Protein AF-A0A7C9TZ28-F1 (afdb_monomer_lite)

Foldseek 3Di:
DDPVVVVVVVVVVVVVVLVVLLVVLVVVLVVLVVCLVPDDLVPLPLVVLVVSLVSNVVSLVVNCVSCVVPPPDVSVVCVVVVVVSSVCSCVSSVVDPDDDDPPDPDQPPVSVVCVVVVHDDDDD

Radius of gyration: 19.06 Å; chains: 1; bounding box: 35×35×58 Å

Secondary structure (DSSP, 8-state):
--HHHHHHHHHHHHHHHHHHHHHHHHHHHHHHHHHHHT--GGG--HHHHHHHHHHHHHHHHHHHHHHTT-TTSHHHHTHHHHHHHHHHHHHHTT--SS-PPPPP-PPPHHHHHHHHTT------

Structure (mmCIF, N/CA/C/O backbone):
data_AF-A0A7C9TZ28-F1
#
_entry.id   AF-A0A7C9TZ28-F1
#
loop_
_atom_site.group_PDB
_atom_site.id
_atom_site.type_symbol
_atom_site.label_atom_id
_atom_site.label_alt_id
_atom_site.label_comp_id
_atom_site.label_asym_id
_atom_site.label_entity_id
_atom_site.label_seq_id
_atom_site.pdbx_PDB_ins_code
_atom_site.Cartn_x
_atom_site.Cartn_y
_atom_site.Cartn_z
_atom_site.occupancy
_atom_site.B_iso_or_equiv
_atom_site.auth_seq_id
_atom_site.auth_comp_id
_atom_site.auth_asym_id
_atom_site.auth_atom_id
_atom_site.pdbx_PDB_model_num
ATOM 1 N N . MET A 1 1 ? -15.906 2.018 41.556 1.00 50.28 1 MET A N 1
ATOM 2 C CA . MET A 1 1 ? -16.068 2.675 40.241 1.00 50.28 1 MET A CA 1
ATOM 3 C C . MET A 1 1 ? -16.766 1.655 39.357 1.00 50.28 1 MET A C 1
ATOM 5 O O . MET A 1 1 ? -16.240 0.560 39.261 1.00 50.28 1 MET A O 1
ATOM 9 N N . THR A 1 2 ? -17.981 1.927 38.877 1.00 55.59 2 THR A N 1
ATOM 10 C CA . THR A 1 2 ? -18.814 0.935 38.170 1.00 55.59 2 THR A CA 1
ATOM 11 C C . THR A 1 2 ? -18.186 0.532 36.836 1.00 55.59 2 THR A C 1
ATOM 13 O O . THR A 1 2 ? -17.630 1.387 36.142 1.00 55.59 2 THR A O 1
ATOM 16 N N . ASP A 1 3 ? -18.280 -0.752 36.482 1.00 66.56 3 ASP A N 1
ATOM 17 C CA . ASP A 1 3 ? -17.730 -1.328 35.244 1.00 66.56 3 ASP A CA 1
ATOM 18 C C . ASP A 1 3 ? -18.132 -0.546 33.985 1.00 66.56 3 ASP A C 1
ATOM 20 O O . ASP A 1 3 ? -17.332 -0.381 33.068 1.00 66.56 3 ASP A O 1
ATOM 24 N N . GLU A 1 4 ? -19.325 0.051 33.972 1.00 67.56 4 GLU A N 1
ATOM 25 C CA . GLU A 1 4 ? -19.822 0.896 32.879 1.00 67.56 4 GLU A CA 1
ATOM 26 C C . GLU A 1 4 ? -18.959 2.144 32.628 1.00 67.56 4 GLU A C 1
ATOM 28 O O . GLU A 1 4 ? -18.708 2.518 31.481 1.00 67.56 4 GLU A O 1
ATOM 33 N N . ARG A 1 5 ? -18.449 2.787 33.690 1.00 60.62 5 ARG A N 1
ATOM 34 C CA . ARG A 1 5 ? -17.569 3.963 33.565 1.00 60.62 5 ARG A CA 1
ATOM 35 C C . ARG A 1 5 ? -16.201 3.575 33.013 1.00 60.62 5 ARG A C 1
ATOM 37 O O . ARG A 1 5 ? -15.633 4.327 32.223 1.00 60.62 5 ARG A O 1
ATOM 44 N N . TRP A 1 6 ? -15.686 2.408 33.397 1.00 64.88 6 TRP A N 1
ATOM 45 C CA . TRP A 1 6 ? -14.440 1.870 32.850 1.00 64.88 6 TRP A CA 1
ATOM 46 C C . TRP A 1 6 ? -14.585 1.469 31.385 1.00 64.88 6 TRP A C 1
ATOM 48 O O . TRP A 1 6 ? -13.747 1.866 30.577 1.00 64.88 6 TRP A O 1
ATOM 58 N N .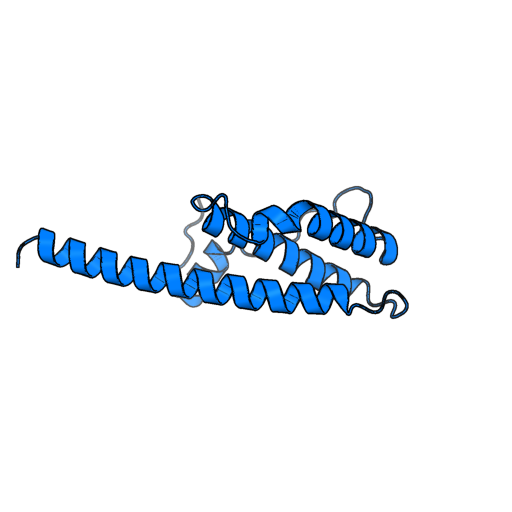 GLN A 1 7 ? -15.666 0.777 31.017 1.00 67.94 7 GLN A N 1
ATOM 59 C CA . GLN A 1 7 ? -15.937 0.424 29.623 1.00 67.94 7 GLN A CA 1
ATOM 60 C C . GLN A 1 7 ? -16.117 1.661 28.734 1.00 67.94 7 GLN A C 1
ATOM 62 O O . GLN A 1 7 ? -15.613 1.683 27.614 1.00 67.94 7 GLN A O 1
ATOM 67 N N . ALA A 1 8 ? -16.765 2.721 29.228 1.00 68.44 8 ALA A N 1
ATOM 68 C CA . ALA A 1 8 ? -16.897 3.977 28.490 1.00 68.44 8 ALA A CA 1
ATOM 69 C C . ALA A 1 8 ? -15.542 4.678 28.268 1.00 68.44 8 ALA A C 1
ATOM 71 O O . ALA A 1 8 ? -15.283 5.203 27.184 1.00 68.44 8 ALA A O 1
ATOM 72 N N . ILE A 1 9 ? -14.654 4.670 29.269 1.00 64.19 9 ILE A N 1
ATOM 73 C CA . ILE A 1 9 ? -13.299 5.232 29.148 1.00 64.19 9 ILE A CA 1
ATOM 74 C C . ILE A 1 9 ? -12.435 4.384 28.204 1.00 64.19 9 ILE A C 1
ATOM 76 O O . ILE A 1 9 ? -11.724 4.951 27.375 1.00 64.19 9 ILE A O 1
ATOM 80 N N . ALA A 1 10 ? -12.510 3.053 28.296 1.00 66.69 10 ALA A N 1
ATOM 81 C CA . ALA A 1 10 ? -11.800 2.130 27.412 1.00 66.69 10 ALA A CA 1
ATOM 82 C C . ALA A 1 10 ? -12.240 2.308 25.953 1.00 66.69 10 ALA A C 1
ATOM 84 O O . ALA A 1 10 ? -11.400 2.601 25.107 1.00 66.69 10 ALA A O 1
ATOM 85 N N . LYS A 1 11 ? -13.553 2.303 25.682 1.00 67.44 11 LYS A N 1
ATOM 86 C CA . LYS A 1 11 ? -14.103 2.571 24.344 1.00 67.44 11 LYS A CA 1
ATOM 87 C C . LYS A 1 11 ? -13.700 3.935 23.800 1.00 67.44 11 LYS A C 1
ATOM 89 O O . LYS A 1 11 ? -13.425 4.060 22.616 1.00 67.44 11 LYS A O 1
ATOM 94 N N . ARG A 1 12 ? -13.637 4.973 24.640 1.00 62.91 12 ARG A N 1
ATOM 95 C CA . ARG A 1 12 ? -13.195 6.309 24.207 1.00 62.91 12 ARG A CA 1
ATOM 96 C C . ARG A 1 12 ? -11.706 6.337 23.853 1.00 62.91 12 ARG A C 1
ATOM 98 O O . ARG A 1 12 ? -11.319 7.031 22.920 1.00 62.91 12 ARG A O 1
ATOM 105 N N . ARG A 1 13 ? -10.872 5.584 24.576 1.00 63.69 13 ARG A N 1
ATOM 106 C CA . ARG A 1 13 ? -9.443 5.424 24.261 1.00 63.69 13 ARG A CA 1
ATOM 107 C C . ARG A 1 13 ? -9.235 4.605 22.989 1.00 63.69 13 ARG A C 1
ATOM 109 O O . ARG A 1 13 ? -8.438 5.014 22.155 1.00 63.69 13 ARG A O 1
ATOM 116 N N . GLU A 1 14 ? -9.979 3.517 22.818 1.00 67.88 14 GLU A N 1
ATOM 117 C CA . GLU A 1 14 ? -9.971 2.698 21.600 1.00 67.88 14 GLU A CA 1
ATOM 118 C C . GLU A 1 14 ? -10.478 3.476 20.386 1.00 67.88 14 GLU A C 1
ATOM 120 O O . GLU A 1 14 ? -9.831 3.448 19.348 1.00 67.88 14 GLU A O 1
ATOM 125 N N . ALA A 1 15 ? -11.568 4.237 20.516 1.00 66.75 15 ALA A N 1
ATOM 126 C CA . ALA A 1 15 ? -12.085 5.084 19.442 1.00 66.75 15 ALA A CA 1
ATOM 127 C C . ALA A 1 15 ? -11.070 6.162 19.030 1.00 66.75 15 ALA A C 1
ATOM 129 O O . ALA A 1 15 ? -10.841 6.369 17.843 1.00 66.75 15 ALA A O 1
ATOM 130 N N . ASN A 1 16 ? -10.400 6.797 19.998 1.00 76.38 16 ASN A N 1
ATOM 131 C CA . ASN A 1 16 ? -9.324 7.744 19.706 1.00 76.38 16 ASN A CA 1
ATOM 132 C C . ASN A 1 16 ? -8.133 7.061 19.013 1.00 76.38 16 ASN A C 1
ATOM 134 O O . ASN A 1 16 ? -7.551 7.634 18.098 1.00 76.38 16 ASN A O 1
ATOM 138 N N . ALA A 1 17 ? -7.768 5.847 19.431 1.00 73.00 17 ALA A N 1
ATOM 139 C CA . ALA A 1 17 ? -6.695 5.084 18.800 1.00 73.00 17 ALA A CA 1
ATOM 140 C C . ALA A 1 17 ? -7.062 4.650 17.372 1.00 73.00 17 ALA A C 1
ATOM 142 O O . ALA A 1 17 ? -6.232 4.765 16.475 1.00 73.00 17 ALA A O 1
ATOM 143 N N . ALA A 1 18 ? -8.302 4.213 17.147 1.00 73.38 18 ALA A N 1
ATOM 144 C CA . ALA A 1 18 ? -8.817 3.826 15.838 1.00 73.38 18 ALA A CA 1
ATOM 145 C C . ALA A 1 18 ? -8.856 5.014 14.865 1.00 73.38 18 ALA A C 1
ATOM 147 O O . ALA A 1 18 ? -8.422 4.883 13.723 1.00 73.38 18 ALA A O 1
ATOM 148 N N . GLU A 1 19 ? -9.296 6.188 15.325 1.00 77.12 19 GLU A N 1
ATOM 149 C CA . GLU A 1 19 ? -9.325 7.405 14.505 1.00 77.12 19 GLU A CA 1
ATOM 150 C C . GLU A 1 19 ? -7.910 7.895 14.152 1.00 77.12 19 GLU A C 1
ATOM 152 O O . GLU A 1 19 ? -7.634 8.284 13.013 1.00 77.12 19 GLU A O 1
ATOM 157 N N . LEU A 1 20 ? -6.975 7.816 15.106 1.00 76.25 20 LEU A N 1
ATOM 158 C CA . LEU A 1 20 ? -5.564 8.118 14.859 1.00 76.25 20 LEU A CA 1
ATOM 159 C C . LEU A 1 20 ? -4.945 7.134 13.861 1.00 76.25 20 LEU A C 1
ATOM 161 O O . LEU A 1 20 ? -4.274 7.565 12.925 1.00 76.25 20 LEU A O 1
ATOM 165 N N . LEU A 1 21 ? -5.202 5.832 14.018 1.00 77.56 21 LEU A N 1
ATOM 166 C CA . LEU A 1 21 ? -4.772 4.795 13.075 1.00 77.56 21 LEU A CA 1
ATOM 167 C C . LEU A 1 21 ? -5.312 5.070 11.672 1.00 77.56 21 LEU A C 1
ATOM 169 O O . LEU A 1 21 ? -4.543 5.070 10.716 1.00 77.56 21 LEU A O 1
ATOM 173 N N . LYS A 1 22 ? -6.603 5.386 11.549 1.00 80.94 22 LYS A N 1
ATOM 174 C CA . LYS A 1 22 ? -7.227 5.740 10.271 1.00 80.94 22 LYS A CA 1
ATOM 175 C C . LYS A 1 22 ? -6.582 6.967 9.634 1.00 80.94 22 LYS A C 1
ATOM 177 O O . LYS A 1 22 ? -6.288 6.956 8.441 1.00 80.94 22 LYS A O 1
ATOM 182 N N . THR A 1 23 ? -6.302 7.998 10.428 1.00 80.00 23 THR A N 1
ATOM 183 C CA . THR A 1 23 ? -5.629 9.217 9.957 1.00 80.00 23 THR A CA 1
ATOM 184 C C . THR A 1 23 ? -4.215 8.923 9.453 1.00 80.00 23 THR A C 1
ATOM 186 O O . THR A 1 23 ? -3.833 9.397 8.383 1.00 80.00 23 THR A O 1
ATOM 189 N N . LEU A 1 24 ? -3.444 8.124 10.196 1.00 80.69 24 LEU A N 1
ATOM 190 C CA . LEU A 1 24 ? -2.076 7.752 9.831 1.00 80.69 24 LEU A CA 1
ATOM 191 C C . LEU A 1 24 ? -2.042 6.897 8.564 1.00 80.69 24 LEU A C 1
ATOM 193 O O . LEU A 1 24 ? -1.293 7.216 7.644 1.00 80.69 24 LEU A O 1
ATOM 197 N N . VAL A 1 25 ? -2.882 5.861 8.490 1.00 84.38 25 VAL A N 1
ATOM 198 C CA . VAL A 1 25 ? -2.954 4.977 7.320 1.00 84.38 25 VAL A CA 1
ATOM 199 C C . VAL A 1 25 ? -3.385 5.763 6.084 1.00 84.38 25 VAL A C 1
ATOM 201 O O . VAL A 1 25 ? -2.739 5.637 5.052 1.00 84.38 25 VAL A O 1
ATOM 204 N N . ASN A 1 26 ? -4.392 6.636 6.184 1.00 84.19 26 ASN A N 1
ATOM 205 C CA . ASN A 1 26 ? -4.824 7.472 5.060 1.00 84.19 26 ASN A CA 1
ATOM 206 C C . ASN A 1 26 ? -3.711 8.425 4.590 1.00 84.19 26 ASN A C 1
ATOM 208 O O . ASN A 1 26 ? -3.474 8.569 3.392 1.00 84.19 26 ASN A O 1
ATOM 212 N N . LYS A 1 27 ? -2.989 9.056 5.523 1.00 84.25 27 LYS A N 1
ATOM 213 C CA . LYS A 1 27 ? -1.875 9.951 5.185 1.00 84.25 27 LYS A CA 1
ATOM 214 C C . LYS A 1 27 ? -0.753 9.210 4.454 1.00 84.25 27 LYS A C 1
ATOM 216 O O . LYS A 1 27 ? -0.289 9.689 3.423 1.00 84.25 27 LYS A O 1
A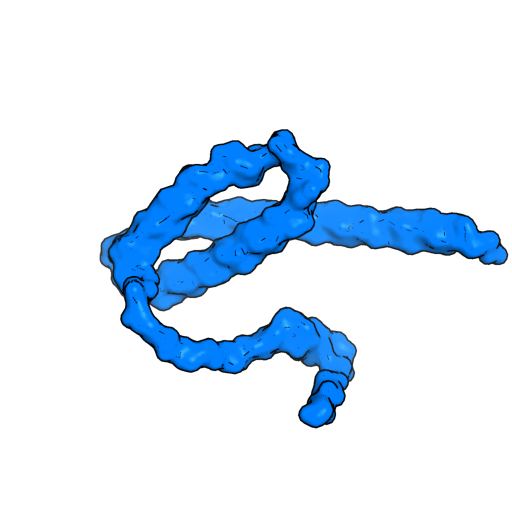TOM 221 N N . GLU A 1 28 ? -0.332 8.060 4.975 1.00 86.19 28 GLU A N 1
ATOM 222 C CA . GLU A 1 28 ? 0.723 7.258 4.349 1.00 86.19 28 GLU A CA 1
ATOM 223 C C . GLU A 1 28 ? 0.273 6.661 3.020 1.00 86.19 28 GLU A C 1
ATOM 225 O O . GLU A 1 28 ? 1.035 6.671 2.059 1.00 86.19 28 GLU A O 1
ATOM 230 N N . TRP A 1 29 ? -0.980 6.217 2.929 1.00 87.50 29 TRP A N 1
ATOM 231 C CA . TRP A 1 29 ? -1.561 5.730 1.685 1.00 87.50 29 TRP A CA 1
ATOM 232 C C . TRP A 1 29 ? -1.524 6.807 0.592 1.00 87.50 29 TRP A C 1
ATOM 234 O O . TRP A 1 29 ? -1.035 6.535 -0.501 1.00 87.50 29 TRP A O 1
ATOM 244 N N . ARG A 1 30 ? -1.920 8.052 0.901 1.00 87.94 30 ARG A N 1
ATOM 245 C CA . ARG A 1 30 ? -1.825 9.183 -0.044 1.00 87.94 30 ARG A CA 1
ATOM 246 C C . ARG A 1 30 ? -0.387 9.511 -0.433 1.00 87.94 30 ARG A C 1
ATOM 248 O O . ARG A 1 30 ? -0.129 9.766 -1.603 1.00 87.94 30 ARG A O 1
ATOM 255 N N . ARG A 1 31 ? 0.547 9.495 0.526 1.00 92.56 31 ARG A N 1
ATOM 256 C CA . ARG A 1 31 ? 1.973 9.726 0.247 1.00 92.56 31 ARG A CA 1
ATOM 257 C C . ARG A 1 31 ? 2.505 8.695 -0.749 1.00 92.56 31 ARG A C 1
ATOM 259 O O . ARG A 1 31 ? 3.069 9.077 -1.766 1.00 92.56 31 ARG A O 1
ATOM 266 N N . VAL A 1 32 ? 2.309 7.408 -0.460 1.00 88.56 32 VAL A N 1
ATOM 267 C CA . VAL A 1 32 ? 2.806 6.318 -1.313 1.00 88.56 32 VAL A CA 1
ATOM 268 C C . VAL A 1 32 ? 2.116 6.329 -2.674 1.00 88.56 32 VAL A C 1
ATOM 270 O O . VAL A 1 32 ? 2.768 6.084 -3.682 1.00 88.56 32 VAL A O 1
ATOM 273 N N . LEU A 1 33 ? 0.823 6.656 -2.726 1.00 89.50 33 LEU A N 1
ATOM 274 C CA . LEU A 1 33 ? 0.102 6.814 -3.984 1.00 89.50 33 LEU A CA 1
ATOM 275 C C . LEU A 1 33 ? 0.731 7.897 -4.871 1.00 89.50 33 LEU A C 1
ATOM 277 O O . LEU A 1 33 ? 1.016 7.631 -6.032 1.00 89.50 33 LEU A O 1
ATOM 281 N N . TRP A 1 34 ? 1.006 9.081 -4.319 1.00 91.88 34 TRP A N 1
ATOM 282 C CA . TRP A 1 34 ? 1.670 10.155 -5.062 1.00 91.88 34 TRP A CA 1
ATOM 283 C C . TRP A 1 34 ? 3.084 9.776 -5.509 1.00 91.88 34 TRP A C 1
ATOM 285 O O . TRP A 1 34 ? 3.499 10.136 -6.606 1.00 91.88 34 TRP A O 1
ATOM 295 N N . GLU A 1 35 ? 3.826 9.031 -4.688 1.00 91.69 35 GLU A N 1
ATOM 296 C CA . GLU A 1 35 ? 5.151 8.521 -5.063 1.00 91.69 35 GLU A CA 1
ATOM 297 C C . GLU A 1 35 ? 5.081 7.491 -6.200 1.00 91.69 35 GLU A C 1
ATOM 299 O O . GLU A 1 35 ? 5.967 7.472 -7.049 1.00 91.69 35 GLU A O 1
ATOM 304 N N . LEU A 1 36 ? 4.025 6.671 -6.253 1.00 90.00 36 LEU A N 1
ATOM 305 C CA . LEU A 1 36 ? 3.767 5.760 -7.370 1.00 90.00 36 LEU A CA 1
ATOM 306 C C . LEU A 1 36 ? 3.368 6.505 -8.650 1.00 90.00 36 LEU A C 1
ATOM 308 O O . LEU A 1 36 ? 3.831 6.146 -9.727 1.00 90.00 36 LEU A O 1
ATOM 312 N N . GLU A 1 37 ? 2.530 7.538 -8.552 1.00 90.94 37 GLU A N 1
ATOM 313 C CA . GLU A 1 37 ? 2.145 8.366 -9.706 1.00 90.94 37 GLU A CA 1
ATOM 314 C C . GLU A 1 37 ? 3.324 9.162 -10.280 1.00 90.94 37 GLU A C 1
ATOM 316 O O . GLU A 1 37 ? 3.399 9.378 -11.487 1.00 90.94 37 GLU A O 1
ATOM 321 N N . ALA A 1 38 ? 4.237 9.613 -9.417 1.00 92.25 38 ALA A N 1
ATOM 322 C CA . ALA A 1 38 ? 5.414 10.393 -9.794 1.00 92.25 38 ALA A CA 1
ATOM 323 C C . ALA A 1 38 ? 6.605 9.528 -10.236 1.00 92.25 38 ALA A C 1
ATOM 325 O O . ALA A 1 38 ? 7.699 10.053 -10.458 1.00 92.25 38 ALA A O 1
ATOM 326 N N . LEU A 1 39 ? 6.423 8.210 -10.308 1.00 90.88 39 LEU A N 1
ATOM 327 C CA . LEU A 1 39 ? 7.509 7.275 -10.521 1.00 90.88 39 LEU A CA 1
ATOM 328 C C . LEU A 1 39 ? 8.004 7.352 -11.971 1.00 90.88 39 LEU A C 1
ATOM 330 O O . LEU A 1 39 ? 7.244 7.168 -12.920 1.00 90.88 39 LEU A O 1
ATOM 334 N N . ASP A 1 40 ? 9.295 7.637 -12.137 1.00 89.25 40 ASP A N 1
ATOM 335 C CA . ASP A 1 40 ? 9.927 7.724 -13.452 1.00 89.25 40 ASP A CA 1
ATOM 336 C C . ASP A 1 40 ? 10.192 6.319 -14.003 1.00 89.25 40 ASP A C 1
ATOM 338 O 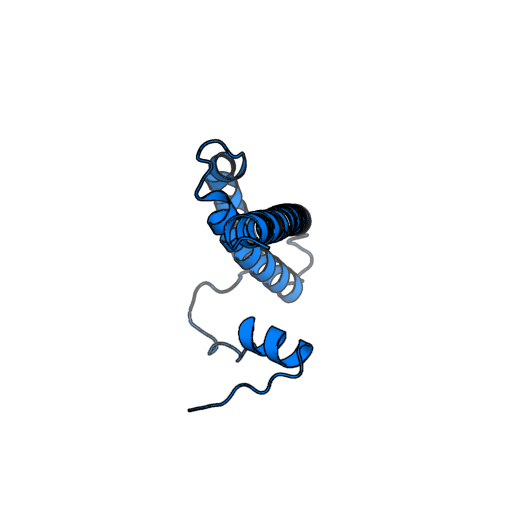O . ASP A 1 40 ? 11.127 5.635 -13.575 1.00 89.25 40 ASP A O 1
ATOM 342 N N . ILE A 1 41 ? 9.355 5.890 -14.948 1.00 83.94 41 ILE A N 1
ATOM 343 C CA . ILE A 1 41 ? 9.427 4.569 -15.587 1.00 83.94 41 ILE A CA 1
ATOM 344 C C . ILE A 1 41 ? 10.742 4.337 -16.343 1.00 83.94 41 ILE A C 1
ATOM 346 O O . ILE A 1 41 ? 11.182 3.195 -16.458 1.00 83.94 41 ILE A O 1
ATOM 350 N N . ASP A 1 42 ? 11.408 5.406 -16.785 1.00 85.00 42 ASP A N 1
ATOM 351 C CA . ASP A 1 42 ? 12.664 5.324 -17.534 1.00 85.00 42 ASP A CA 1
ATOM 352 C C . ASP A 1 42 ? 13.896 5.286 -16.607 1.00 85.00 42 ASP A C 1
ATOM 354 O O . ASP A 1 42 ? 15.017 5.047 -17.061 1.00 85.00 42 ASP A O 1
ATOM 358 N N . SER A 1 43 ? 13.708 5.470 -15.293 1.00 85.69 43 SER A N 1
ATOM 359 C CA . SER A 1 43 ? 14.797 5.504 -14.304 1.00 85.69 43 SER A CA 1
ATOM 360 C C . SER A 1 43 ? 15.536 4.171 -14.132 1.00 85.69 43 SER A C 1
ATOM 362 O O . SER A 1 43 ? 16.666 4.145 -13.641 1.00 85.69 43 SER A O 1
ATOM 364 N N . GLY A 1 44 ? 14.899 3.052 -14.492 1.00 81.06 44 GLY A N 1
ATOM 365 C CA . GLY A 1 44 ? 15.429 1.706 -14.271 1.00 81.06 44 GLY A CA 1
ATOM 366 C C . GLY A 1 44 ? 15.481 1.268 -12.799 1.00 81.06 44 GLY A C 1
ATOM 367 O O . GLY A 1 44 ? 16.037 0.205 -12.510 1.00 81.06 44 GLY A O 1
ATOM 368 N N . ASP A 1 45 ? 14.901 2.028 -11.858 1.00 85.81 45 ASP A N 1
ATOM 369 C CA . ASP A 1 45 ? 14.856 1.669 -10.431 1.00 85.81 45 ASP A CA 1
ATOM 370 C C . ASP A 1 45 ? 13.754 0.641 -10.115 1.00 85.81 45 ASP A C 1
ATOM 372 O O . ASP A 1 45 ? 12.778 0.891 -9.402 1.00 85.81 45 ASP A O 1
ATOM 376 N N . VAL A 1 46 ? 13.932 -0.571 -10.642 1.00 84.81 46 VAL A N 1
ATOM 377 C CA . VAL A 1 46 ? 13.011 -1.701 -10.445 1.00 84.81 46 VAL A CA 1
ATOM 378 C C . VAL A 1 46 ? 12.837 -2.038 -8.959 1.00 84.81 46 VAL A C 1
ATOM 380 O O . VAL A 1 46 ? 11.747 -2.406 -8.521 1.00 84.81 46 VAL A O 1
ATOM 383 N N . ALA A 1 47 ? 13.897 -1.909 -8.156 1.00 81.75 47 ALA A N 1
ATOM 384 C CA . ALA A 1 47 ? 13.851 -2.225 -6.731 1.00 81.75 47 ALA A CA 1
ATOM 385 C C . ALA A 1 47 ? 13.048 -1.181 -5.937 1.00 81.75 47 ALA A C 1
ATOM 387 O O . ALA A 1 47 ? 12.256 -1.559 -5.068 1.00 81.75 47 ALA A O 1
ATOM 388 N N . GLY A 1 48 ? 13.225 0.109 -6.235 1.00 80.44 48 GLY A N 1
ATOM 389 C CA . GLY A 1 48 ? 12.427 1.196 -5.670 1.00 80.44 48 GLY A CA 1
ATOM 390 C C . GLY A 1 48 ? 10.952 1.068 -6.038 1.00 80.44 48 GLY A C 1
ATOM 391 O O . GLY A 1 48 ? 10.103 1.067 -5.142 1.00 80.44 48 GLY A O 1
ATOM 392 N N . ALA A 1 49 ? 10.653 0.832 -7.319 1.00 83.94 49 ALA A N 1
ATOM 393 C CA . ALA A 1 49 ? 9.292 0.608 -7.804 1.00 83.94 49 ALA A CA 1
ATOM 394 C C . ALA A 1 49 ? 8.618 -0.597 -7.127 1.00 83.94 49 ALA A C 1
ATOM 396 O O . ALA A 1 49 ? 7.497 -0.485 -6.630 1.00 83.94 49 ALA A O 1
ATOM 397 N N . ALA A 1 50 ? 9.319 -1.731 -7.011 1.00 83.56 50 ALA A N 1
ATOM 398 C CA . ALA A 1 50 ? 8.805 -2.919 -6.329 1.00 83.56 50 ALA A CA 1
ATOM 399 C C . ALA A 1 50 ? 8.518 -2.669 -4.839 1.00 83.56 50 ALA A C 1
ATOM 401 O O . ALA A 1 50 ? 7.504 -3.130 -4.307 1.00 83.56 50 ALA A O 1
ATOM 402 N N . ASN A 1 51 ? 9.398 -1.932 -4.154 1.00 83.62 51 ASN A N 1
ATOM 403 C CA . ASN A 1 51 ? 9.224 -1.596 -2.743 1.00 83.62 51 ASN A CA 1
ATOM 404 C C . ASN A 1 51 ? 8.035 -0.655 -2.523 1.00 83.62 51 ASN A C 1
ATOM 406 O O . ASN A 1 51 ? 7.248 -0.887 -1.604 1.00 83.62 51 ASN A O 1
ATOM 410 N N . LEU A 1 52 ? 7.890 0.382 -3.353 1.00 85.00 52 LEU A N 1
ATOM 411 C CA . LEU A 1 52 ? 6.762 1.312 -3.287 1.00 85.00 52 LEU A CA 1
ATOM 412 C C . LEU A 1 52 ? 5.443 0.606 -3.594 1.00 85.00 52 LEU A C 1
ATOM 414 O O . LEU A 1 52 ? 4.473 0.767 -2.854 1.00 85.00 52 LEU A O 1
ATOM 418 N N . LEU A 1 53 ? 5.424 -0.260 -4.608 1.00 86.56 53 LEU A N 1
ATOM 419 C CA . LEU A 1 53 ? 4.244 -1.045 -4.948 1.00 86.56 53 LEU A CA 1
ATOM 420 C C . LEU A 1 53 ? 3.843 -1.992 -3.806 1.00 86.56 53 LEU A C 1
ATOM 422 O O . LEU A 1 53 ? 2.664 -2.102 -3.471 1.00 86.56 53 LEU A O 1
ATOM 426 N N . GLY A 1 54 ? 4.815 -2.644 -3.164 1.00 83.50 54 GLY A N 1
ATOM 427 C CA . GLY A 1 54 ? 4.567 -3.487 -1.995 1.00 83.50 54 GLY A CA 1
ATOM 428 C C . GLY A 1 54 ? 4.004 -2.704 -0.803 1.00 83.50 54 GLY A C 1
ATOM 429 O O . GLY A 1 54 ? 3.054 -3.157 -0.161 1.00 83.50 54 GLY A O 1
ATOM 430 N N . GLN A 1 55 ? 4.544 -1.511 -0.527 1.00 83.81 55 GLN A N 1
ATOM 431 C CA . GLN A 1 55 ? 4.014 -0.611 0.506 1.00 83.81 55 GLN A CA 1
ATOM 432 C C . GLN A 1 55 ? 2.574 -0.202 0.199 1.00 83.81 55 GLN A C 1
ATOM 434 O O . GLN A 1 55 ? 1.713 -0.288 1.077 1.00 83.81 55 GLN A O 1
ATOM 439 N N . TYR A 1 56 ? 2.301 0.173 -1.052 1.00 87.12 56 TYR A N 1
ATOM 440 C CA . TYR A 1 56 ? 0.969 0.544 -1.503 1.00 87.12 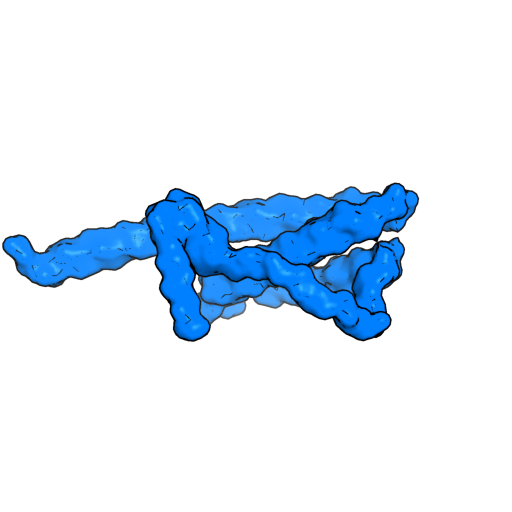56 TYR A CA 1
ATOM 441 C C . TYR A 1 56 ? -0.030 -0.590 -1.298 1.00 87.12 56 TYR A C 1
ATOM 443 O O . TYR A 1 56 ? -1.047 -0.382 -0.653 1.00 87.12 56 TYR A O 1
ATOM 451 N N . GLN A 1 57 ? 0.283 -1.814 -1.734 1.00 82.12 57 GLN A N 1
ATOM 452 C CA . GLN A 1 57 ? -0.603 -2.973 -1.570 1.00 82.12 57 GLN A CA 1
ATOM 453 C C . GLN A 1 57 ? -0.940 -3.283 -0.102 1.00 82.12 57 GLN A C 1
ATOM 455 O O . GLN A 1 57 ? -2.046 -3.738 0.197 1.00 82.12 57 GLN A O 1
ATOM 460 N N . ILE A 1 58 ? 0.001 -3.072 0.824 1.00 83.38 58 ILE A N 1
ATOM 461 C CA . ILE A 1 58 ? -0.245 -3.248 2.262 1.00 83.38 58 ILE A CA 1
ATOM 462 C C . ILE A 1 58 ? -1.164 -2.140 2.782 1.00 83.38 58 ILE A C 1
ATOM 464 O O . ILE A 1 58 ? -2.165 -2.436 3.435 1.00 83.38 58 ILE A O 1
ATOM 468 N N . LEU A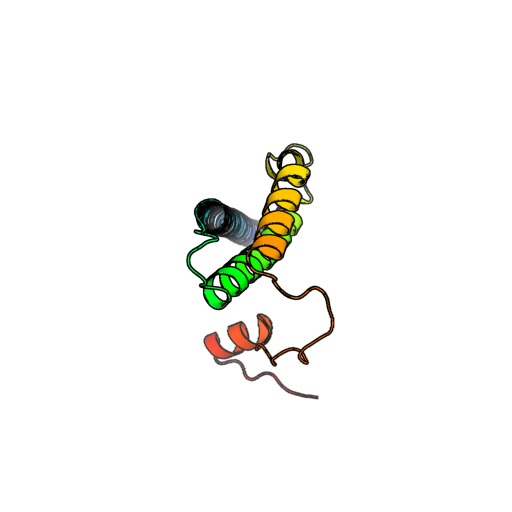 1 59 ? -0.844 -0.879 2.482 1.00 82.56 59 LEU A N 1
ATOM 469 C CA . LEU A 1 59 ? -1.641 0.278 2.897 1.00 82.56 59 LEU A CA 1
ATOM 470 C C . LEU A 1 59 ? -3.052 0.226 2.312 1.00 82.56 59 LEU A C 1
ATOM 472 O O . LEU A 1 59 ? -4.007 0.578 2.994 1.00 82.56 59 LEU A O 1
ATOM 476 N N . ASP A 1 60 ? -3.193 -0.273 1.090 1.00 81.75 60 ASP A N 1
ATOM 477 C CA . ASP A 1 60 ? -4.469 -0.398 0.405 1.00 81.75 60 ASP A CA 1
ATOM 478 C C . ASP A 1 60 ? -5.397 -1.406 1.092 1.00 81.75 60 ASP A C 1
ATOM 480 O O . ASP A 1 60 ? -6.567 -1.115 1.330 1.00 81.75 60 ASP A O 1
ATOM 484 N N . LYS A 1 61 ? -4.854 -2.550 1.526 1.00 81.19 61 LYS A N 1
ATOM 485 C CA . LYS A 1 61 ? -5.588 -3.534 2.339 1.00 81.19 61 LYS A CA 1
ATOM 486 C C . LYS A 1 61 ? -5.969 -2.983 3.711 1.00 81.19 61 LYS A C 1
ATOM 488 O O . LYS A 1 61 ? -7.061 -3.265 4.200 1.00 81.19 61 LYS A O 1
ATOM 493 N N . LEU A 1 62 ? -5.079 -2.212 4.338 1.00 81.69 62 LEU A N 1
ATOM 494 C CA . LEU A 1 62 ? -5.370 -1.559 5.617 1.00 81.69 62 LEU A CA 1
ATOM 495 C C . LEU A 1 62 ? -6.471 -0.505 5.461 1.00 81.69 62 LEU A C 1
ATOM 497 O O . LEU A 1 62 ? -7.372 -0.447 6.292 1.00 81.69 62 LEU A O 1
ATOM 501 N N . MET A 1 63 ? -6.439 0.283 4.385 1.00 80.00 63 MET A N 1
ATOM 502 C CA . MET A 1 63 ? -7.496 1.237 4.054 1.00 80.00 63 MET A CA 1
ATOM 503 C C . MET A 1 63 ? -8.836 0.538 3.827 1.00 80.00 63 MET A C 1
ATOM 505 O O . MET A 1 63 ? -9.824 0.985 4.405 1.00 80.00 63 MET A O 1
ATOM 509 N N . ALA A 1 64 ? -8.875 -0.570 3.077 1.00 78.00 64 ALA A N 1
ATOM 510 C CA . ALA A 1 64 ? -10.091 -1.367 2.895 1.00 78.00 64 ALA A CA 1
ATOM 511 C C . ALA A 1 64 ? -10.667 -1.838 4.239 1.00 78.00 64 ALA A C 1
ATOM 513 O O . ALA A 1 64 ? -11.819 -1.546 4.554 1.00 78.00 64 ALA A O 1
ATOM 514 N N . ALA A 1 65 ? -9.842 -2.474 5.078 1.00 80.19 65 ALA A N 1
ATOM 515 C CA . ALA A 1 65 ? -10.262 -2.979 6.387 1.00 80.19 65 ALA A CA 1
ATOM 516 C C . ALA A 1 65 ? -10.776 -1.866 7.321 1.00 80.19 65 ALA A C 1
ATOM 518 O O . ALA A 1 65 ? -11.714 -2.069 8.087 1.00 80.19 65 ALA A O 1
ATOM 519 N N . LEU A 1 66 ? -10.190 -0.666 7.248 1.00 75.81 66 LEU A N 1
ATOM 520 C CA . LEU A 1 66 ? -10.643 0.505 8.008 1.00 75.81 66 LEU A CA 1
ATOM 521 C C . LEU A 1 66 ? -11.875 1.195 7.389 1.00 75.81 66 LEU A C 1
ATOM 523 O O . LEU A 1 66 ? -12.483 2.055 8.036 1.00 75.81 66 LEU A O 1
ATOM 527 N N . SER A 1 67 ? -12.240 0.837 6.154 1.00 70.56 67 SER A N 1
ATOM 528 C CA . SER A 1 67 ? -13.333 1.438 5.378 1.00 70.56 67 SER A CA 1
ATOM 529 C C . SER A 1 67 ? -14.587 0.565 5.277 1.00 70.56 67 SER A C 1
ATOM 531 O O . SER A 1 67 ? -15.622 1.104 4.894 1.00 70.56 67 SER A O 1
ATOM 533 N N . GLU A 1 68 ? -14.558 -0.710 5.697 1.00 60.09 68 GLU A N 1
ATOM 534 C CA . GLU A 1 68 ? -15.680 -1.684 5.649 1.00 60.09 68 GLU A CA 1
ATOM 535 C C . GLU A 1 68 ? -16.995 -1.239 6.349 1.00 60.09 68 GLU A C 1
ATOM 537 O O . GLU A 1 68 ? -18.000 -1.944 6.306 1.00 60.09 68 GLU A O 1
ATOM 542 N N . GLY A 1 69 ? -17.048 -0.043 6.944 1.00 52.69 69 GLY A N 1
ATOM 543 C CA . GLY A 1 69 ? -18.272 0.592 7.451 1.00 52.69 69 GLY A CA 1
ATOM 544 C C . GLY A 1 69 ? -18.808 1.778 6.632 1.00 52.69 69 GLY A C 1
ATOM 545 O O . GLY A 1 69 ? -19.814 2.364 7.027 1.00 52.69 69 GLY A O 1
ATOM 546 N N . SER A 1 70 ? -18.158 2.184 5.535 1.00 49.25 70 SER A N 1
ATOM 547 C CA . SER A 1 70 ? -18.468 3.424 4.804 1.00 49.25 70 SER A CA 1
ATOM 548 C C . SER A 1 70 ? -18.456 3.221 3.284 1.00 49.25 70 SER A C 1
ATOM 550 O O . SER A 1 70 ? -17.511 3.607 2.596 1.00 49.25 70 SER A O 1
ATOM 552 N N . LEU A 1 71 ? -19.573 2.710 2.754 1.00 43.25 71 LEU A N 1
ATOM 553 C CA . LEU A 1 71 ? -19.876 2.551 1.316 1.00 43.25 71 LEU A CA 1
ATOM 554 C C . LEU A 1 71 ? -19.820 3.855 0.488 1.00 43.25 71 LEU A C 1
ATOM 556 O O . LEU A 1 71 ? -19.925 3.809 -0.731 1.00 43.25 71 LEU A O 1
ATOM 560 N N . ALA A 1 72 ? -19.684 5.014 1.136 1.00 48.78 72 ALA A N 1
ATOM 561 C CA . ALA A 1 72 ? -19.643 6.333 0.502 1.00 48.78 72 ALA A CA 1
ATOM 562 C C . ALA A 1 72 ? -18.263 7.013 0.598 1.00 48.78 72 ALA A C 1
ATOM 564 O O . ALA A 1 72 ? -18.179 8.232 0.483 1.00 48.78 72 ALA A O 1
ATOM 565 N N . SER A 1 73 ? -17.192 6.265 0.884 1.00 57.47 73 SER A N 1
ATOM 566 C CA . SER A 1 73 ? -15.848 6.852 0.948 1.00 57.47 73 SER A CA 1
ATOM 567 C C . SER A 1 73 ? -15.212 6.954 -0.442 1.00 57.47 73 SER A C 1
ATOM 569 O O . SER A 1 73 ? -15.353 6.041 -1.254 1.00 57.47 73 SER A O 1
ATOM 571 N N . ASP A 1 74 ? -14.477 8.043 -0.694 1.00 62.72 74 ASP A N 1
ATOM 572 C CA . ASP A 1 74 ? -13.707 8.280 -1.932 1.00 62.72 74 ASP A CA 1
ATOM 573 C C . ASP A 1 74 ? -12.833 7.069 -2.329 1.00 62.72 74 ASP A C 1
ATOM 575 O O . ASP A 1 74 ? -12.627 6.792 -3.509 1.00 62.72 74 ASP A O 1
ATOM 579 N N . TYR A 1 75 ? -12.412 6.273 -1.339 1.00 69.31 75 TYR A N 1
ATOM 580 C CA . TYR A 1 75 ? -11.666 5.024 -1.503 1.00 69.31 75 TYR A CA 1
ATOM 581 C C . TYR A 1 75 ? -12.342 3.998 -2.436 1.00 69.31 75 TYR A C 1
ATOM 583 O O . TYR A 1 75 ? -11.663 3.353 -3.245 1.00 69.31 75 TYR A O 1
ATOM 591 N N . GLU A 1 76 ? -13.666 3.842 -2.338 1.00 68.56 76 GLU A N 1
ATOM 592 C CA . GLU A 1 76 ? -14.439 2.911 -3.176 1.00 68.56 76 GLU A CA 1
ATOM 593 C C . GLU A 1 76 ? -14.604 3.451 -4.604 1.00 68.56 76 GLU A C 1
ATOM 595 O O . GLU A 1 76 ? -14.512 2.702 -5.576 1.00 68.56 76 GLU A O 1
ATOM 600 N N . ILE A 1 77 ? -14.777 4.769 -4.751 1.00 70.19 77 ILE A N 1
ATOM 601 C CA . ILE A 1 77 ? -14.926 5.433 -6.056 1.00 70.19 77 ILE A CA 1
ATOM 602 C C . ILE A 1 77 ? -13.630 5.312 -6.872 1.00 70.19 77 ILE A C 1
ATOM 604 O O . ILE A 1 77 ? -13.664 5.079 -8.082 1.00 70.19 77 ILE A O 1
ATOM 608 N N . GLU A 1 78 ? -12.478 5.424 -6.212 1.00 74.00 78 GLU A N 1
ATOM 609 C CA . GLU A 1 78 ? -11.162 5.400 -6.854 1.00 74.00 78 GLU A CA 1
ATOM 610 C C . GLU A 1 78 ? -10.665 3.985 -7.209 1.00 74.00 78 GLU A C 1
ATOM 612 O O . GLU A 1 78 ? -9.655 3.850 -7.900 1.00 74.00 78 GLU A O 1
ATOM 617 N N . ALA A 1 79 ? -11.359 2.914 -6.799 1.00 77.31 79 ALA A N 1
ATOM 618 C CA . ALA A 1 79 ? -10.889 1.526 -6.926 1.00 77.31 79 ALA A CA 1
ATOM 619 C C . ALA A 1 79 ? -10.449 1.124 -8.347 1.00 77.31 79 ALA A C 1
ATOM 621 O O . ALA A 1 79 ? -9.407 0.492 -8.528 1.00 77.31 79 ALA A O 1
ATOM 622 N N . VAL A 1 80 ? -11.206 1.533 -9.371 1.00 75.75 80 VAL A N 1
ATOM 623 C CA . VAL A 1 80 ? -10.887 1.223 -10.778 1.00 75.75 80 VAL A CA 1
ATOM 624 C C . VAL A 1 80 ? -9.612 1.929 -11.236 1.00 75.75 80 VAL A C 1
ATOM 626 O O . VAL A 1 80 ? -8.822 1.366 -11.992 1.00 75.75 80 VAL A O 1
ATOM 629 N N . TRP A 1 81 ? -9.411 3.173 -10.807 1.00 83.44 81 TRP A N 1
ATOM 630 C CA . TRP A 1 81 ? -8.227 3.944 -11.166 1.00 83.44 81 TRP A CA 1
ATOM 631 C C . TRP A 1 81 ? -6.973 3.396 -10.467 1.00 83.44 81 TRP A C 1
ATOM 633 O O . TRP A 1 81 ? -5.951 3.198 -11.122 1.00 83.44 81 TRP A O 1
ATOM 643 N N . ARG A 1 82 ? -7.088 3.034 -9.184 1.00 82.81 82 ARG A N 1
ATOM 644 C CA . ARG A 1 82 ? -6.015 2.407 -8.395 1.00 82.81 82 ARG A CA 1
ATOM 645 C C . ARG A 1 82 ? -5.507 1.114 -9.028 1.00 82.81 82 ARG A C 1
ATOM 647 O O . ARG A 1 82 ? -4.301 0.905 -9.131 1.00 82.81 82 ARG A O 1
ATOM 654 N N . LEU A 1 83 ? -6.427 0.273 -9.506 1.00 81.00 83 LEU A N 1
ATOM 655 C CA . LEU A 1 83 ? -6.081 -0.962 -10.208 1.00 81.00 83 LEU A CA 1
ATOM 656 C C . LEU A 1 83 ? -5.251 -0.684 -11.470 1.00 81.00 83 LEU A C 1
ATOM 658 O O . LEU A 1 83 ? -4.213 -1.307 -11.665 1.00 81.00 83 LEU A O 1
ATOM 662 N N . LYS A 1 84 ? -5.666 0.295 -12.283 1.00 83.75 84 LYS A N 1
ATOM 663 C CA . LYS A 1 84 ? -4.940 0.674 -13.505 1.00 83.75 84 LYS A CA 1
ATOM 664 C C . LYS A 1 84 ? -3.542 1.211 -13.214 1.00 83.75 84 LYS A C 1
ATOM 666 O O . LYS A 1 84 ? -2.617 0.879 -13.944 1.00 83.75 84 LYS A O 1
ATOM 671 N N . LEU A 1 85 ? -3.383 2.022 -12.165 1.00 85.31 85 LEU A N 1
ATOM 672 C CA . LEU A 1 85 ? -2.070 2.526 -11.753 1.00 85.31 85 LEU A CA 1
ATOM 673 C C . LEU A 1 85 ? -1.132 1.368 -11.384 1.00 85.31 85 LEU A C 1
ATOM 675 O O . LEU A 1 85 ? 0.012 1.323 -11.829 1.00 85.31 85 LEU A O 1
ATOM 679 N N . VAL A 1 86 ? -1.632 0.396 -10.616 1.00 84.50 86 VAL A N 1
ATOM 680 C CA . VAL A 1 86 ? -0.872 -0.811 -10.263 1.00 84.50 86 VAL A CA 1
ATOM 681 C C . VAL A 1 86 ? -0.480 -1.606 -11.508 1.00 84.50 86 VAL A C 1
ATOM 683 O O . VAL A 1 86 ? 0.682 -1.985 -11.632 1.00 84.50 86 VAL A O 1
ATOM 686 N N . GLU A 1 87 ? -1.411 -1.837 -12.437 1.00 84.00 87 GLU A N 1
ATOM 687 C CA . GLU A 1 87 ? -1.137 -2.540 -13.699 1.00 84.00 87 GLU A CA 1
ATOM 688 C C . GLU A 1 87 ? -0.060 -1.824 -14.524 1.00 84.00 87 GLU A C 1
ATOM 690 O O . GLU A 1 87 ? 0.889 -2.464 -14.969 1.00 84.00 87 GLU A O 1
ATOM 695 N N . GLN A 1 88 ? -0.151 -0.497 -14.656 1.00 86.75 88 GLN A N 1
ATOM 696 C CA . GLN A 1 88 ? 0.831 0.315 -15.379 1.00 86.75 88 GLN A CA 1
ATOM 697 C C . GLN A 1 88 ? 2.234 0.198 -14.786 1.00 86.75 88 GLN A C 1
ATOM 699 O O . GLN A 1 88 ? 3.189 0.019 -15.533 1.00 86.75 88 GLN A O 1
ATOM 704 N N . ILE A 1 89 ? 2.371 0.273 -13.462 1.00 85.44 89 ILE A N 1
ATOM 705 C CA . ILE A 1 89 ? 3.676 0.188 -12.791 1.00 85.44 89 ILE A CA 1
ATOM 706 C C . ILE A 1 89 ? 4.244 -1.228 -12.888 1.00 85.44 89 ILE A C 1
ATOM 708 O O . ILE A 1 89 ? 5.438 -1.400 -13.129 1.00 85.44 89 ILE A O 1
ATOM 712 N N . VAL A 1 90 ? 3.395 -2.249 -12.742 1.00 86.12 90 VAL A N 1
ATOM 713 C CA . VAL A 1 90 ? 3.808 -3.646 -12.911 1.00 86.12 90 VAL A CA 1
ATOM 714 C C . VAL A 1 90 ? 4.288 -3.916 -14.333 1.00 86.12 90 VAL A C 1
ATOM 716 O O . VAL A 1 90 ? 5.313 -4.571 -14.510 1.00 86.12 90 VAL A O 1
ATOM 719 N N . ASP A 1 91 ? 3.580 -3.399 -15.334 1.00 85.75 91 ASP A N 1
ATOM 720 C CA . ASP A 1 91 ? 3.964 -3.544 -16.733 1.00 85.75 91 ASP A CA 1
ATOM 721 C C . ASP A 1 91 ? 5.228 -2.742 -17.067 1.00 85.75 91 ASP A C 1
ATOM 723 O O . ASP A 1 91 ? 6.137 -3.293 -17.684 1.00 85.75 91 ASP A O 1
ATOM 727 N N . ALA A 1 92 ? 5.316 -1.482 -16.631 1.00 85.31 92 ALA A N 1
ATOM 728 C CA . ALA A 1 92 ? 6.433 -0.588 -16.939 1.00 85.31 92 ALA A CA 1
ATOM 729 C C . ALA A 1 92 ? 7.766 -1.069 -16.351 1.00 85.31 92 ALA A C 1
ATOM 731 O O . ALA A 1 92 ? 8.795 -0.993 -17.014 1.00 85.31 92 ALA A O 1
ATOM 732 N N . PHE A 1 93 ? 7.749 -1.599 -15.127 1.00 84.75 93 PHE A N 1
ATOM 733 C CA . PHE A 1 93 ? 8.948 -2.105 -14.449 1.00 84.75 93 PHE A CA 1
ATOM 734 C C . PHE A 1 93 ? 9.152 -3.612 -14.607 1.00 84.75 93 PHE A C 1
ATOM 736 O O . PHE A 1 93 ? 10.013 -4.185 -13.938 1.00 84.75 93 PHE A O 1
ATOM 743 N N . GLU A 1 94 ? 8.341 -4.264 -15.447 1.00 84.25 94 GLU A N 1
ATOM 744 C CA . GLU A 1 94 ? 8.333 -5.717 -15.629 1.00 84.25 94 GLU A CA 1
ATOM 745 C C . GLU A 1 94 ? 8.301 -6.474 -14.283 1.00 84.25 94 GLU A C 1
ATOM 747 O O . GLU A 1 94 ? 8.986 -7.483 -14.088 1.00 84.25 94 GLU A O 1
ATOM 752 N N . LEU A 1 95 ? 7.499 -5.985 -13.322 1.00 77.00 95 LEU A N 1
ATOM 753 C CA . LEU A 1 95 ? 7.402 -6.526 -11.962 1.00 77.00 95 LEU A CA 1
ATOM 754 C C . LEU A 1 95 ? 6.663 -7.871 -11.968 1.00 77.00 95 LEU A C 1
ATOM 756 O O . LEU A 1 95 ? 5.486 -7.990 -11.659 1.00 77.00 95 LEU A O 1
ATOM 760 N N . ASN A 1 96 ? 7.422 -8.898 -12.328 1.00 66.56 96 ASN A N 1
ATOM 761 C CA . ASN A 1 96 ? 7.196 -10.332 -12.218 1.00 66.56 96 ASN A CA 1
ATOM 762 C C . ASN A 1 96 ? 5.804 -10.870 -12.620 1.00 66.56 96 ASN A C 1
ATOM 764 O O . ASN A 1 96 ? 4.908 -11.055 -11.794 1.00 66.56 96 ASN A O 1
ATOM 768 N N . LYS A 1 97 ? 5.685 -11.269 -13.896 1.00 48.56 97 LYS A N 1
ATOM 769 C CA . LYS A 1 97 ? 4.522 -11.971 -14.465 1.00 48.56 97 LYS A CA 1
ATOM 770 C C . LYS A 1 97 ? 4.450 -13.499 -14.190 1.00 48.56 97 LYS A C 1
ATOM 772 O O . LYS A 1 97 ? 3.431 -14.057 -14.578 1.00 48.56 97 LYS A O 1
ATOM 777 N N . THR A 1 98 ? 5.427 -14.193 -13.547 1.00 41.12 98 THR A N 1
ATOM 778 C CA . THR A 1 98 ? 5.355 -15.538 -12.835 1.00 41.12 98 THR A CA 1
ATOM 779 C C . THR A 1 98 ? 6.748 -16.216 -12.652 1.00 41.12 98 THR A C 1
ATOM 781 O O . THR A 1 98 ? 7.619 -15.925 -13.466 1.00 41.12 98 THR A O 1
ATOM 784 N N . PRO A 1 99 ? 6.983 -17.235 -11.762 1.00 43.12 99 PRO A N 1
ATOM 785 C CA . PRO A 1 99 ? 6.389 -17.633 -10.468 1.00 43.12 99 PRO A CA 1
ATOM 786 C C . PRO A 1 99 ? 7.441 -17.498 -9.300 1.00 43.12 99 PRO A C 1
ATOM 788 O O . PRO A 1 99 ? 8.498 -16.901 -9.500 1.00 43.12 99 PRO A O 1
ATOM 791 N N . PRO A 1 100 ? 7.177 -17.943 -8.046 1.00 47.97 100 PRO A N 1
ATOM 792 C CA . PRO A 1 100 ? 7.649 -17.279 -6.831 1.00 47.97 100 PRO A CA 1
ATOM 793 C C . PRO A 1 100 ? 9.144 -17.482 -6.562 1.00 47.97 100 PRO A C 1
ATOM 795 O O . PRO A 1 100 ? 9.633 -18.607 -6.469 1.00 47.97 100 PRO A O 1
ATOM 798 N N . SER A 1 101 ? 9.843 -16.390 -6.244 1.00 42.38 101 SER A N 1
ATOM 799 C CA . SER A 1 101 ? 10.881 -16.512 -5.219 1.00 42.38 101 SER A CA 1
ATOM 800 C C . SER A 1 101 ? 10.179 -16.962 -3.933 1.00 42.38 101 SER A C 1
ATOM 802 O O . SER A 1 101 ? 9.155 -16.359 -3.591 1.00 42.38 101 SER A O 1
ATOM 804 N N . PRO A 1 102 ? 10.657 -18.005 -3.226 1.00 38.56 102 PRO A N 1
ATOM 805 C CA . PRO A 1 102 ? 10.063 -18.390 -1.953 1.00 38.56 102 PRO A CA 1
ATOM 806 C C . PRO A 1 102 ? 9.982 -17.138 -1.075 1.00 38.56 102 PRO A C 1
ATOM 808 O O . PRO A 1 102 ? 10.937 -16.350 -1.080 1.00 38.56 102 PRO A O 1
ATOM 811 N N . PRO A 1 103 ? 8.850 -16.904 -0.385 1.00 45.94 103 PRO A N 1
ATOM 812 C CA . PRO A 1 103 ? 8.658 -15.685 0.380 1.00 45.94 103 PRO A CA 1
ATOM 813 C C . PRO A 1 103 ? 9.873 -15.505 1.282 1.00 45.94 103 PRO A C 1
ATOM 815 O O . PRO A 1 103 ? 10.177 -16.370 2.111 1.00 45.94 103 PRO A O 1
ATOM 818 N N . ARG A 1 104 ? 10.607 -14.397 1.094 1.00 49.88 104 ARG A N 1
ATOM 819 C CA . ARG A 1 104 ? 11.599 -13.981 2.087 1.00 49.88 104 ARG A CA 1
ATOM 820 C C . ARG A 1 104 ? 10.858 -14.001 3.417 1.00 49.88 104 ARG A C 1
ATOM 822 O O . ARG A 1 104 ? 9.737 -13.497 3.488 1.00 49.88 104 ARG A O 1
ATOM 829 N N . ARG A 1 105 ? 11.436 -14.632 4.443 1.00 40.97 105 ARG A N 1
ATOM 830 C CA . ARG A 1 105 ? 10.863 -14.649 5.794 1.00 40.97 105 ARG A CA 1
ATOM 831 C C . ARG A 1 105 ? 10.879 -13.222 6.344 1.00 40.97 105 ARG A C 1
ATOM 833 O O . ARG A 1 105 ? 11.754 -12.860 7.123 1.00 40.97 105 ARG A O 1
ATOM 840 N N . TYR A 1 106 ? 9.943 -12.396 5.895 1.00 47.81 106 TYR A N 1
ATOM 841 C CA . TYR A 1 106 ? 9.617 -11.148 6.549 1.00 47.81 106 TYR A CA 1
ATOM 842 C C . TYR A 1 106 ? 9.122 -11.525 7.936 1.00 47.81 106 TYR A C 1
ATOM 844 O O . TYR A 1 106 ? 8.238 -12.376 8.072 1.00 47.81 106 TYR A O 1
ATOM 852 N N . LYS A 1 107 ? 9.725 -10.929 8.970 1.00 50.69 107 LYS A N 1
ATOM 853 C CA . LYS A 1 107 ? 9.148 -11.011 10.308 1.00 50.69 107 LYS A CA 1
ATOM 854 C C . LYS A 1 107 ? 7.715 -10.506 10.187 1.00 50.69 107 LYS A C 1
ATOM 856 O O . LYS A 1 107 ? 7.525 -9.396 9.686 1.00 50.69 107 LYS A O 1
ATOM 861 N N . SER A 1 108 ? 6.728 -11.312 10.568 1.00 59.66 108 SER A N 1
ATOM 862 C CA . SER A 1 108 ? 5.333 -10.865 10.540 1.00 59.66 108 SER A CA 1
ATOM 863 C C . SER A 1 108 ? 5.197 -9.573 11.352 1.00 59.66 108 SER A C 1
ATOM 865 O O . SER A 1 108 ? 5.988 -9.335 12.265 1.00 59.66 108 SER A O 1
ATOM 867 N N . LEU A 1 109 ? 4.200 -8.736 11.053 1.00 49.72 109 LEU A N 1
ATOM 868 C CA . LEU A 1 109 ? 3.910 -7.545 11.866 1.00 49.72 109 LEU A CA 1
ATOM 869 C C . LEU A 1 109 ? 3.837 -7.893 13.363 1.00 49.72 109 LEU A C 1
ATOM 871 O O . LEU A 1 109 ? 4.399 -7.178 14.180 1.00 49.72 109 LEU A O 1
ATOM 875 N N . ALA A 1 110 ? 3.273 -9.056 13.707 1.00 47.78 110 ALA A N 1
ATOM 876 C CA . ALA A 1 110 ? 3.273 -9.594 15.066 1.00 47.78 110 ALA A CA 1
ATOM 877 C C . ALA A 1 110 ? 4.686 -9.852 15.633 1.00 47.78 110 ALA A C 1
ATOM 879 O O . ALA A 1 110 ? 4.948 -9.534 16.786 1.00 47.78 110 ALA A O 1
ATOM 880 N N . GLN A 1 111 ? 5.616 -10.389 14.838 1.00 51.44 111 GLN A N 1
ATOM 881 C CA . GLN A 1 111 ? 7.012 -10.611 15.245 1.00 51.44 111 GLN A CA 1
ATOM 882 C C . GLN A 1 111 ? 7.819 -9.312 15.360 1.00 51.44 111 GLN A C 1
ATOM 884 O O . GLN A 1 111 ? 8.745 -9.245 16.165 1.00 51.44 111 GLN A O 1
ATOM 889 N N . GLN A 1 112 ? 7.502 -8.297 14.554 1.00 61.94 112 GLN A N 1
ATOM 890 C CA . GLN A 1 112 ? 8.126 -6.975 14.656 1.00 61.94 112 GLN A CA 1
ATOM 891 C C . GLN A 1 112 ? 7.616 -6.233 15.896 1.00 61.94 112 GLN A C 1
ATOM 893 O O . GLN A 1 112 ? 8.416 -5.733 16.679 1.00 61.94 112 GLN A O 1
ATOM 898 N N . LEU A 1 113 ? 6.301 -6.265 16.134 1.00 46.94 113 LEU A N 1
ATOM 899 C CA . LEU A 1 113 ? 5.672 -5.684 17.319 1.00 46.94 113 LEU A CA 1
ATOM 900 C C . LEU A 1 113 ? 6.167 -6.355 18.609 1.00 46.94 113 LEU A C 1
ATOM 902 O O . LEU A 1 113 ? 6.493 -5.676 19.575 1.00 46.94 113 LEU A O 1
ATOM 906 N N . ALA A 1 114 ? 6.284 -7.687 18.611 1.00 54.38 114 ALA A N 1
ATOM 907 C CA . ALA A 1 114 ? 6.815 -8.434 19.747 1.00 54.38 114 ALA A CA 1
ATOM 908 C C . ALA A 1 114 ? 8.268 -8.037 20.065 1.00 54.38 114 ALA A C 1
ATOM 910 O O . ALA A 1 114 ? 8.598 -7.826 21.228 1.00 54.38 114 ALA A O 1
ATOM 911 N N . ALA A 1 115 ? 9.112 -7.849 19.042 1.00 52.50 115 ALA A N 1
ATOM 912 C CA . ALA A 1 115 ? 10.498 -7.419 19.224 1.00 52.50 115 ALA A CA 1
ATOM 913 C C . ALA A 1 115 ? 10.612 -6.003 19.819 1.00 52.50 115 ALA A C 1
ATOM 915 O O . ALA A 1 115 ? 11.384 -5.804 20.753 1.00 52.50 115 ALA A O 1
ATOM 916 N N . GLU A 1 116 ? 9.818 -5.048 19.331 1.00 58.91 116 GLU A N 1
ATOM 917 C CA . GLU A 1 116 ? 9.778 -3.674 19.864 1.00 58.91 116 GLU A CA 1
ATOM 918 C C . GLU A 1 116 ? 9.202 -3.612 21.289 1.00 58.91 116 GLU A C 1
ATOM 920 O O . GLU A 1 116 ? 9.579 -2.761 22.092 1.00 58.91 116 GLU A O 1
ATOM 925 N N . CYS A 1 117 ? 8.314 -4.543 21.644 1.00 54.91 117 CYS A N 1
ATOM 926 C CA . CYS A 1 117 ? 7.745 -4.646 22.988 1.00 54.91 117 CYS A CA 1
ATOM 927 C C . CYS A 1 117 ? 8.569 -5.520 23.954 1.00 54.91 117 CYS A C 1
ATOM 929 O O . CYS A 1 117 ? 8.135 -5.726 25.087 1.00 54.91 117 CYS A O 1
ATOM 931 N N . GLY A 1 118 ? 9.727 -6.050 23.538 1.00 53.16 118 GLY A N 1
ATOM 932 C CA . GLY A 1 118 ? 10.551 -6.944 24.364 1.00 53.16 118 GLY A CA 1
ATOM 933 C C . GLY A 1 118 ? 9.887 -8.290 24.687 1.00 53.16 118 GLY A C 1
ATOM 934 O O . GLY A 1 118 ? 10.236 -8.934 25.674 1.00 53.16 118 GLY A O 1
ATOM 935 N N . LEU A 1 119 ? 8.908 -8.704 23.882 1.00 48.72 119 LEU A N 1
ATOM 936 C CA . LEU A 1 119 ? 8.159 -9.945 24.041 1.00 48.72 119 LEU A CA 1
ATOM 937 C C . LEU A 1 119 ? 8.783 -11.032 23.158 1.00 48.72 119 LEU A C 1
ATOM 939 O O . LEU A 1 119 ? 8.876 -10.892 21.937 1.00 48.72 119 LEU A O 1
ATOM 943 N N . GLU A 1 120 ? 9.199 -12.142 23.763 1.00 47.19 120 GLU A N 1
ATOM 944 C CA . GLU A 1 120 ? 9.649 -13.312 23.010 1.00 47.19 120 GLU A CA 1
ATOM 945 C C . GLU A 1 120 ? 8.447 -14.100 22.478 1.00 47.19 120 GLU A C 1
ATOM 947 O O . GLU A 1 120 ? 7.538 -14.479 23.217 1.00 47.19 120 GLU A O 1
ATOM 952 N N . VAL A 1 121 ? 8.442 -14.364 21.169 1.00 51.09 121 VAL A N 1
ATOM 953 C CA . VAL A 1 121 ? 7.442 -15.235 20.543 1.00 51.09 121 VAL A CA 1
ATOM 954 C C . VAL A 1 121 ? 7.771 -16.680 20.913 1.00 51.09 121 VAL A C 1
ATOM 956 O O . VAL A 1 121 ? 8.742 -17.243 20.401 1.00 51.09 121 VAL A O 1
ATOM 959 N N . ILE A 1 122 ? 6.960 -17.281 21.786 1.00 47.16 122 ILE A N 1
ATOM 960 C CA . ILE A 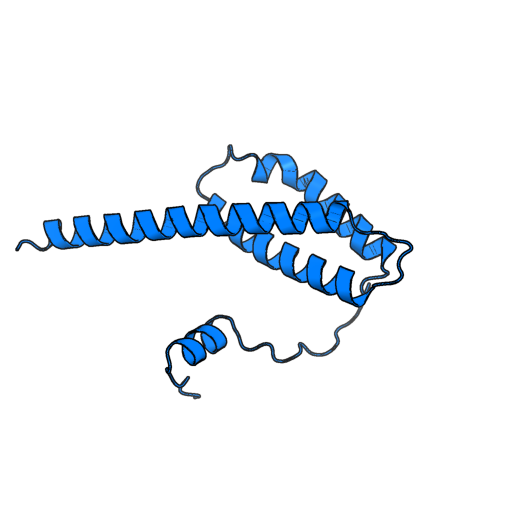1 122 ? 7.034 -18.710 22.109 1.00 47.16 122 ILE A CA 1
ATOM 961 C C . ILE A 1 122 ? 6.702 -19.488 20.829 1.00 47.16 122 ILE A C 1
ATOM 963 O O . ILE A 1 122 ? 5.628 -19.319 20.253 1.00 47.16 122 ILE A O 1
ATOM 967 N N . LYS A 1 123 ? 7.655 -20.290 20.349 1.00 43.31 123 LYS A N 1
ATOM 968 C CA . LYS A 1 123 ? 7.440 -21.220 19.237 1.00 43.31 123 LYS A CA 1
ATOM 969 C C . LYS A 1 123 ? 6.874 -22.524 19.795 1.00 43.31 123 LYS A C 1
ATOM 971 O O . LYS A 1 123 ? 7.446 -23.045 20.751 1.00 43.31 123 LYS A O 1
ATOM 976 N N . GLU A 1 124 ? 5.797 -23.023 19.195 1.00 38.12 124 GLU A N 1
ATOM 977 C CA . GLU A 1 124 ? 5.446 -24.450 19.263 1.00 38.12 124 GLU A CA 1
ATOM 978 C C . GLU A 1 124 ? 6.448 -25.290 18.460 1.00 38.12 124 GLU A C 1
ATOM 980 O O . GLU A 1 124 ? 6.916 -24.806 17.397 1.00 38.12 124 GLU A O 1
#

pLDDT: mean 70.98, std 15.7, range [38.12, 92.56]

Sequence (124 aa):
MTDERWQAIAKRREANAAELLKTLVNKEWRRVLWELEALDIDSGDVAGAANLLGQYQILDKLMAALSEGSLASDYEIEAVWRLKLVEQIVDAFELNKTPPSPPRRYKSLAQQLAAECGLEVIKE